Protein AF-A0A2R7R6V4-F1 (afdb_monomer_lite)

Structure (mmCIF, N/CA/C/O backbone):
data_AF-A0A2R7R6V4-F1
#
_entry.id   AF-A0A2R7R6V4-F1
#
loop_
_atom_site.group_PDB
_atom_site.id
_atom_site.type_symbol
_atom_site.label_atom_id
_atom_site.label_alt_id
_atom_site.label_comp_id
_atom_site.label_asym_id
_atom_site.label_entity_id
_atom_site.label_seq_id
_atom_site.pdbx_PDB_ins_code
_atom_site.Cartn_x
_atom_site.Cartn_y
_atom_site.Cartn_z
_atom_site.occupancy
_atom_site.B_iso_or_equiv
_atom_site.auth_seq_id
_atom_site.auth_comp_id
_atom_site.auth_asym_id
_atom_site.auth_atom_id
_atom_site.pdbx_PDB_model_num
ATOM 1 N N . LYS A 1 1 ? 6.256 -15.154 12.087 1.00 54.09 1 LYS A N 1
ATOM 2 C CA . LYS A 1 1 ? 6.078 -13.708 12.370 1.00 54.09 1 LYS A CA 1
ATOM 3 C C . LYS A 1 1 ? 5.842 -13.006 11.040 1.00 54.09 1 LYS A C 1
ATOM 5 O O . LYS A 1 1 ? 6.633 -13.233 10.137 1.00 54.09 1 LYS A O 1
ATOM 10 N N . LEU A 1 2 ? 4.760 -12.242 10.893 1.00 56.16 2 LEU A N 1
ATOM 11 C CA . LEU A 1 2 ? 4.493 -11.447 9.689 1.00 56.16 2 LEU A CA 1
ATOM 12 C C . LEU A 1 2 ? 5.374 -10.187 9.729 1.00 56.16 2 LEU A C 1
ATOM 14 O O . LEU A 1 2 ? 4.954 -9.175 10.285 1.00 56.16 2 LEU A O 1
ATOM 18 N N . SER A 1 3 ? 6.611 -10.257 9.234 1.00 70.62 3 SER A N 1
ATOM 19 C CA . SER A 1 3 ? 7.471 -9.070 9.148 1.00 70.62 3 SER A CA 1
ATOM 20 C C . SER A 1 3 ? 6.918 -8.109 8.093 1.00 70.62 3 SER A C 1
ATOM 22 O O . SER A 1 3 ? 6.752 -8.517 6.943 1.00 70.62 3 SER A O 1
ATOM 24 N N . GLY A 1 4 ? 6.647 -6.856 8.464 1.00 75.31 4 GLY A N 1
ATOM 25 C CA . GLY A 1 4 ? 6.114 -5.844 7.542 1.00 75.31 4 GLY A CA 1
ATOM 26 C C . GLY A 1 4 ? 4.627 -6.018 7.224 1.00 75.31 4 GLY A C 1
ATOM 27 O O . GLY A 1 4 ? 4.194 -5.742 6.105 1.00 75.31 4 GLY A O 1
ATOM 28 N N . ALA A 1 5 ? 3.848 -6.511 8.190 1.00 89.81 5 ALA A N 1
ATOM 29 C CA . ALA A 1 5 ? 2.404 -6.643 8.044 1.00 89.81 5 ALA A CA 1
ATOM 30 C C . ALA A 1 5 ? 1.743 -5.267 7.858 1.00 89.81 5 ALA A C 1
ATOM 32 O O . ALA A 1 5 ? 2.163 -4.273 8.453 1.00 89.81 5 ALA A O 1
ATOM 33 N N . ARG A 1 6 ? 0.674 -5.216 7.062 1.00 93.94 6 ARG A N 1
ATOM 34 C CA . ARG A 1 6 ? -0.148 -4.018 6.865 1.00 93.94 6 ARG A CA 1
ATOM 35 C C . ARG A 1 6 ? -1.608 -4.371 7.107 1.00 93.94 6 ARG A C 1
ATOM 37 O O . ARG A 1 6 ? -2.076 -5.385 6.597 1.00 93.94 6 ARG A O 1
ATOM 44 N N . ILE A 1 7 ? -2.316 -3.543 7.870 1.00 95.56 7 ILE A N 1
ATOM 45 C CA . ILE A 1 7 ? -3.763 -3.654 8.071 1.00 95.56 7 ILE A CA 1
ATOM 46 C C . ILE A 1 7 ? -4.427 -2.394 7.535 1.00 95.56 7 ILE A C 1
ATOM 48 O O . ILE A 1 7 ? -4.149 -1.285 7.993 1.00 95.56 7 ILE A O 1
ATOM 52 N N . ARG A 1 8 ? -5.351 -2.581 6.593 1.00 96.81 8 ARG A N 1
ATOM 53 C CA . ARG A 1 8 ? -6.348 -1.572 6.252 1.00 96.81 8 ARG A CA 1
ATOM 54 C C . ARG A 1 8 ? -7.541 -1.745 7.189 1.00 96.81 8 ARG A C 1
ATOM 56 O O . ARG A 1 8 ? -8.274 -2.721 7.069 1.00 96.81 8 ARG A O 1
ATOM 63 N N . LEU A 1 9 ? -7.711 -0.824 8.135 1.00 97.06 9 LEU A N 1
ATOM 64 C CA . LEU A 1 9 ? -8.806 -0.865 9.104 1.00 97.06 9 LEU A CA 1
ATOM 65 C C . LEU A 1 9 ? -10.049 -0.183 8.516 1.00 97.06 9 LEU A C 1
ATOM 67 O O . LEU A 1 9 ? -9.996 1.002 8.195 1.00 97.06 9 LEU A O 1
ATOM 71 N N . ILE A 1 10 ? -11.149 -0.926 8.370 1.00 96.62 10 ILE A N 1
ATOM 72 C CA . ILE A 1 10 ? -12.428 -0.420 7.850 1.00 96.62 10 ILE A CA 1
ATOM 73 C C . ILE A 1 10 ? -13.421 -0.331 9.006 1.00 96.62 10 ILE A C 1
ATOM 75 O O . ILE A 1 10 ? -13.874 -1.353 9.521 1.00 96.62 10 ILE A O 1
ATOM 79 N N . GLY A 1 11 ? -13.757 0.897 9.406 1.00 92.19 11 GLY A N 1
ATOM 80 C CA . GLY A 1 11 ? -14.493 1.131 10.648 1.00 92.19 11 GLY A CA 1
ATOM 81 C C . GLY A 1 11 ? -13.692 0.714 11.891 1.00 92.19 11 GLY A C 1
ATOM 82 O O . GLY A 1 11 ? -12.599 0.166 11.793 1.00 92.19 11 GLY A O 1
ATOM 83 N N . GLY A 1 12 ? -14.232 0.981 13.079 1.00 94.25 12 GLY A N 1
ATOM 84 C CA . GLY A 1 12 ? -13.561 0.672 14.347 1.00 94.25 12 GLY A CA 1
ATOM 85 C C . GLY A 1 12 ? -12.545 1.728 14.798 1.00 94.25 12 GLY A C 1
ATOM 86 O O . GLY A 1 12 ? -12.443 2.806 14.215 1.00 94.25 12 GLY A O 1
ATOM 87 N N . ASP A 1 13 ? -11.828 1.415 15.879 1.00 96.19 13 ASP A N 1
ATOM 88 C CA . ASP A 1 13 ? -10.879 2.313 16.545 1.00 96.19 13 ASP A CA 1
ATOM 89 C C . ASP A 1 13 ? -9.432 1.841 16.345 1.00 96.19 13 ASP A C 1
ATOM 91 O O . ASP A 1 13 ? -9.078 0.693 16.630 1.00 96.19 13 ASP A O 1
ATOM 95 N N . ALA A 1 14 ? -8.586 2.750 15.860 1.00 95.62 14 ALA A N 1
ATOM 96 C CA . ALA A 1 14 ? -7.169 2.492 15.643 1.00 95.62 14 ALA A CA 1
ATOM 97 C C . ALA A 1 14 ? -6.418 2.233 16.959 1.00 95.62 14 ALA A C 1
ATOM 99 O O . ALA A 1 14 ? -5.470 1.449 16.962 1.00 95.62 14 ALA A O 1
ATOM 100 N N . THR A 1 15 ? -6.851 2.850 18.063 1.00 95.88 15 THR A N 1
ATOM 101 C CA . THR A 1 15 ? -6.225 2.682 19.384 1.00 95.88 15 THR A CA 1
ATOM 102 C C . THR A 1 15 ? -6.474 1.275 19.910 1.00 95.88 15 THR A C 1
ATOM 104 O O . THR A 1 15 ? -5.522 0.556 20.205 1.00 95.88 15 THR A O 1
ATOM 107 N N . ALA A 1 16 ? -7.733 0.827 19.900 1.00 97.06 16 ALA A N 1
ATOM 108 C CA . ALA A 1 16 ? -8.094 -0.541 20.262 1.00 97.06 16 ALA A CA 1
ATOM 109 C C . ALA A 1 16 ? -7.361 -1.601 19.414 1.00 97.06 16 ALA A C 1
ATOM 111 O O . ALA A 1 16 ? -6.922 -2.624 19.938 1.00 97.06 16 ALA A O 1
ATOM 112 N N . LEU A 1 17 ? -7.180 -1.366 18.106 1.00 95.88 17 LEU A N 1
ATOM 113 C CA . LEU A 1 17 ? -6.398 -2.271 17.252 1.00 95.88 17 LEU A CA 1
ATOM 114 C C . LEU A 1 17 ? -4.906 -2.286 17.630 1.00 95.88 17 LEU A C 1
ATOM 116 O O . LEU A 1 17 ? -4.275 -3.347 17.618 1.00 95.88 17 LEU A O 1
ATOM 120 N N . ALA A 1 18 ? -4.328 -1.128 17.952 1.00 94.62 18 ALA A N 1
ATOM 121 C CA . ALA A 1 18 ? -2.938 -1.037 18.387 1.00 94.62 18 ALA A CA 1
ATOM 122 C C . ALA A 1 18 ? -2.716 -1.806 19.700 1.00 94.62 18 ALA A C 1
ATOM 124 O O . ALA A 1 18 ? -1.763 -2.576 19.801 1.00 94.62 18 ALA A O 1
ATOM 125 N N . GLU A 1 19 ? -3.633 -1.689 20.662 1.00 96.00 19 GLU A N 1
ATOM 126 C CA . GLU A 1 19 ? -3.600 -2.457 21.914 1.00 96.00 19 GLU A CA 1
ATOM 127 C C . GLU A 1 19 ? -3.752 -3.964 21.665 1.00 96.00 19 GLU A C 1
ATOM 129 O O . GLU A 1 19 ? -2.962 -4.761 22.167 1.00 96.00 19 GLU A O 1
ATOM 134 N N . ALA A 1 20 ? -4.701 -4.367 20.813 1.00 95.62 20 ALA A N 1
ATOM 135 C CA . ALA A 1 20 ? -4.920 -5.773 20.459 1.00 95.62 20 ALA A CA 1
ATOM 136 C C . ALA A 1 20 ? -3.719 -6.420 19.743 1.00 95.62 20 ALA A C 1
ATOM 138 O O . ALA A 1 20 ? -3.602 -7.645 19.696 1.00 95.62 20 ALA A O 1
ATOM 139 N N . THR A 1 21 ? -2.831 -5.604 19.173 1.00 93.69 21 THR A N 1
ATOM 140 C CA . THR A 1 21 ? -1.601 -6.045 18.504 1.00 93.69 21 THR A CA 1
ATOM 141 C C . THR A 1 21 ? -0.345 -5.795 19.338 1.00 93.69 21 THR A C 1
ATOM 143 O O . THR A 1 21 ? 0.760 -5.905 18.803 1.00 93.69 21 THR A O 1
ATOM 146 N N . ASP A 1 22 ? -0.502 -5.504 20.635 1.00 94.44 22 ASP A N 1
ATOM 147 C CA . ASP A 1 22 ? 0.585 -5.245 21.590 1.00 94.44 22 ASP A CA 1
ATOM 148 C C . ASP A 1 22 ? 1.533 -4.121 21.126 1.00 94.44 22 ASP A C 1
ATOM 150 O O . ASP A 1 22 ? 2.749 -4.180 21.295 1.00 94.44 22 ASP A O 1
ATOM 154 N N . GLY A 1 23 ? 0.990 -3.112 20.433 1.00 92.56 23 GLY A N 1
ATOM 155 C CA . GLY A 1 23 ? 1.756 -1.966 19.941 1.00 92.56 23 GLY A CA 1
ATOM 156 C C . GLY A 1 23 ? 2.882 -2.323 18.962 1.00 92.56 23 GLY A C 1
ATOM 157 O O . GLY A 1 23 ? 3.865 -1.588 18.869 1.00 92.56 23 GLY A O 1
ATOM 158 N N . ARG A 1 24 ? 2.768 -3.451 18.247 1.00 91.38 24 ARG A N 1
ATOM 159 C CA . ARG A 1 24 ? 3.772 -3.962 17.299 1.00 91.38 24 ARG A CA 1
ATOM 160 C C . ARG A 1 24 ? 4.278 -2.879 16.322 1.00 91.38 24 ARG A C 1
ATOM 162 O O . ARG A 1 24 ? 3.532 -2.484 15.426 1.00 91.38 24 ARG A O 1
ATOM 169 N N . PRO A 1 25 ? 5.558 -2.458 16.395 1.00 90.25 25 PRO A N 1
ATOM 170 C CA . PRO A 1 25 ? 6.096 -1.416 15.514 1.00 90.25 25 PRO A CA 1
ATOM 171 C C . PRO A 1 25 ? 6.355 -1.900 14.077 1.00 90.25 25 PRO A C 1
ATOM 173 O O . PRO A 1 25 ? 6.591 -1.094 13.184 1.00 90.25 25 PRO A O 1
ATOM 176 N N . ASP A 1 26 ? 6.319 -3.215 13.834 1.00 91.75 26 ASP A N 1
ATOM 177 C CA . ASP A 1 26 ? 6.455 -3.840 12.512 1.00 91.75 26 ASP A CA 1
ATOM 178 C C . ASP A 1 26 ? 5.116 -3.970 11.757 1.00 91.75 26 ASP A C 1
ATOM 180 O O . ASP A 1 26 ? 5.066 -4.607 10.699 1.00 91.75 26 ASP A O 1
ATOM 184 N N . LEU A 1 27 ? 4.036 -3.405 12.310 1.00 92.19 27 LEU A N 1
ATOM 185 C CA . LEU A 1 27 ? 2.689 -3.403 11.750 1.00 92.19 27 LEU A CA 1
ATOM 186 C C . LEU A 1 27 ? 2.273 -1.981 11.356 1.00 92.19 27 LEU A C 1
ATOM 188 O O . LEU A 1 27 ? 2.079 -1.123 12.212 1.00 92.19 27 LEU A O 1
ATOM 192 N N . ALA A 1 28 ? 2.053 -1.746 10.065 1.00 94.31 28 ALA A N 1
ATOM 193 C CA . ALA A 1 28 ? 1.445 -0.497 9.612 1.00 94.31 28 ALA A CA 1
ATOM 194 C C . ALA A 1 28 ? -0.088 -0.585 9.690 1.00 94.31 28 ALA A C 1
ATOM 196 O O . ALA A 1 28 ? -0.688 -1.518 9.145 1.00 94.31 28 ALA A O 1
ATOM 197 N N . VAL A 1 29 ? -0.722 0.405 10.322 1.00 94.75 29 VAL A N 1
ATOM 198 C CA . VAL A 1 29 ? -2.185 0.526 10.422 1.00 94.75 29 VAL A CA 1
ATOM 199 C C . VAL A 1 29 ? -2.660 1.713 9.585 1.00 94.75 29 VAL A C 1
ATOM 201 O O . VAL A 1 29 ? -2.308 2.857 9.858 1.00 94.75 29 VAL A O 1
ATOM 204 N N . TYR A 1 30 ? -3.492 1.443 8.579 1.00 96.38 30 TYR A N 1
ATOM 205 C CA . TYR A 1 30 ? -4.138 2.452 7.739 1.00 96.38 30 TYR A CA 1
ATOM 206 C C . TYR A 1 30 ? -5.603 2.599 8.171 1.00 96.38 30 TYR A C 1
ATOM 208 O O . TYR A 1 30 ? -6.452 1.794 7.780 1.00 96.38 30 TYR A O 1
ATOM 216 N N . SER A 1 31 ? -5.894 3.610 8.994 1.00 96.69 31 SER A N 1
ATOM 217 C CA . SER A 1 31 ? -7.201 3.818 9.649 1.00 96.69 31 SER A CA 1
ATOM 218 C C . SER A 1 31 ? -7.994 5.027 9.141 1.00 96.69 31 SER A C 1
ATOM 220 O O . SER A 1 31 ? -9.070 5.321 9.655 1.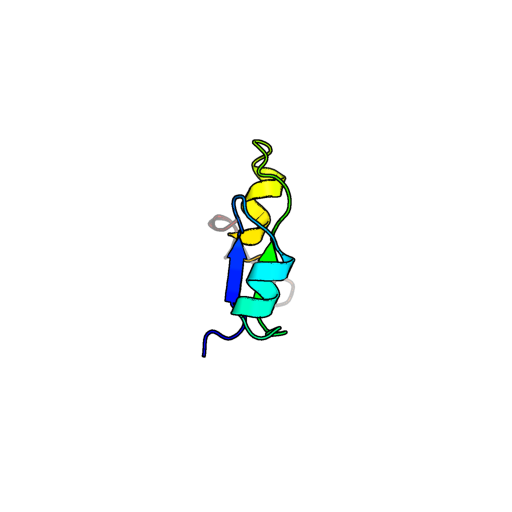00 96.69 31 SER A O 1
ATOM 222 N N . HIS A 1 32 ? -7.492 5.725 8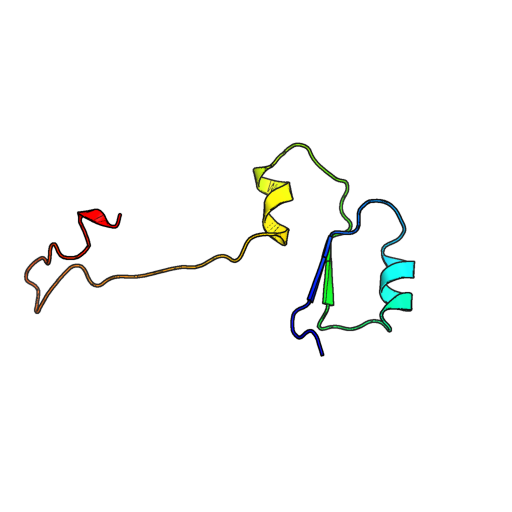.123 1.00 94.75 32 HIS A N 1
ATOM 223 C CA . HIS A 1 32 ? -8.196 6.843 7.494 1.00 94.75 32 HIS A CA 1
ATOM 224 C C . HIS A 1 32 ? -9.572 6.401 6.944 1.00 94.75 32 HIS 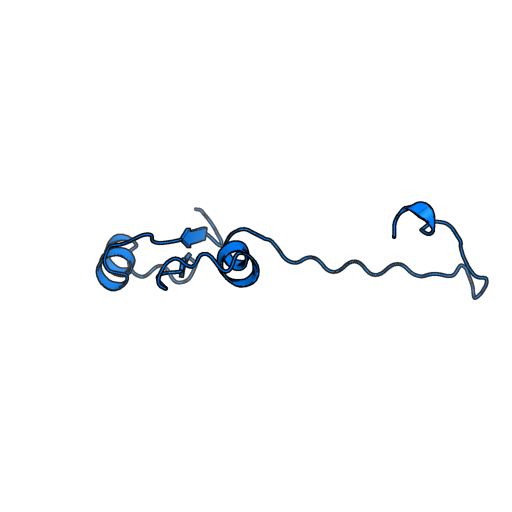A C 1
ATOM 226 O O . HIS A 1 32 ? -9.734 5.225 6.585 1.00 94.75 32 HIS A O 1
ATOM 232 N N . PRO A 1 33 ? -10.559 7.313 6.829 1.00 95.81 33 PRO A N 1
ATOM 233 C CA . PRO A 1 33 ? -11.844 7.004 6.203 1.00 95.81 33 PRO A CA 1
ATOM 234 C C . PRO A 1 33 ? -11.669 6.393 4.809 1.00 95.81 33 PRO A C 1
ATOM 236 O O . PRO A 1 33 ? -10.768 6.786 4.071 1.00 95.81 33 PRO A O 1
ATOM 239 N N . VAL A 1 34 ? -12.514 5.420 4.462 1.00 96.50 34 VAL A N 1
ATOM 240 C CA . VAL A 1 34 ? -12.535 4.837 3.110 1.00 96.50 34 VAL A CA 1
ATOM 241 C C . VAL A 1 34 ? -12.942 5.913 2.108 1.00 96.50 34 VAL A C 1
ATOM 243 O O . VAL A 1 34 ? -13.888 6.661 2.362 1.00 96.50 34 VAL A O 1
ATOM 246 N N . THR A 1 35 ? -12.241 5.981 0.977 1.00 96.25 35 THR A N 1
ATOM 247 C CA . THR A 1 35 ? -12.545 6.921 -0.105 1.00 96.25 35 THR A CA 1
ATOM 248 C C . THR A 1 35 ? -12.761 6.217 -1.443 1.00 96.25 35 THR A C 1
ATOM 250 O O . THR A 1 35 ? -12.110 5.223 -1.755 1.00 96.25 35 THR A O 1
ATOM 253 N N . GLU A 1 36 ? -13.655 6.765 -2.269 1.00 97.75 36 GLU A N 1
ATOM 254 C CA . GLU A 1 36 ? -13.846 6.338 -3.663 1.00 97.75 36 GLU A CA 1
ATOM 255 C C . GLU A 1 36 ? -12.701 6.806 -4.580 1.00 97.75 36 GLU A C 1
ATOM 257 O O . GLU A 1 36 ? -12.581 6.359 -5.721 1.00 97.75 36 GLU A O 1
ATOM 262 N N . ALA A 1 37 ? -11.826 7.693 -4.089 1.00 98.00 37 ALA A N 1
ATOM 263 C CA . ALA A 1 37 ? -10.633 8.129 -4.801 1.00 98.00 37 ALA A CA 1
ATOM 264 C C . ALA A 1 37 ? -9.601 6.989 -4.870 1.00 98.00 37 ALA A C 1
ATOM 266 O O . ALA A 1 37 ? -8.659 6.928 -4.077 1.00 98.00 37 ALA A O 1
ATOM 267 N N . GLY A 1 38 ? -9.763 6.098 -5.853 1.00 96.38 38 GLY A N 1
ATOM 268 C CA . GLY A 1 38 ? -8.962 4.879 -5.993 1.00 96.38 38 GLY A CA 1
ATOM 269 C C . GLY A 1 38 ? -7.449 5.112 -6.016 1.00 96.38 38 GLY A C 1
ATOM 270 O O . GLY A 1 38 ? -6.706 4.296 -5.485 1.00 96.38 38 GLY A O 1
ATOM 271 N N . HIS A 1 39 ? -6.977 6.249 -6.537 1.00 96.06 39 HIS A N 1
ATOM 272 C CA . HIS A 1 39 ? -5.547 6.584 -6.525 1.00 96.06 39 HIS A CA 1
ATOM 273 C C . HIS A 1 39 ? -4.976 6.670 -5.096 1.00 96.06 39 HIS A C 1
ATOM 275 O O . HIS A 1 39 ? -3.850 6.250 -4.857 1.00 96.06 39 HIS A O 1
ATOM 281 N N . VAL A 1 40 ? -5.758 7.164 -4.133 1.00 95.69 40 VAL A N 1
ATOM 282 C CA . VAL A 1 40 ? -5.350 7.232 -2.722 1.00 95.69 40 VAL A CA 1
ATOM 283 C C . VAL A 1 40 ? -5.603 5.895 -2.026 1.00 95.69 40 VAL A C 1
ATOM 285 O O . VAL A 1 40 ? -4.733 5.393 -1.316 1.00 95.69 40 VAL A O 1
ATOM 288 N N . GLU A 1 41 ? -6.773 5.291 -2.250 1.00 97.00 41 GLU A N 1
ATOM 289 C CA . GLU A 1 41 ? -7.192 4.077 -1.536 1.00 97.00 41 GLU A CA 1
ATOM 290 C C . GLU A 1 41 ? -6.378 2.831 -1.934 1.00 97.00 41 GLU A C 1
ATOM 292 O O . GLU A 1 41 ? -6.254 1.908 -1.135 1.00 97.00 41 GLU A O 1
ATOM 297 N N . LEU A 1 42 ? -5.773 2.793 -3.130 1.00 96.94 42 LEU A N 1
ATOM 298 C CA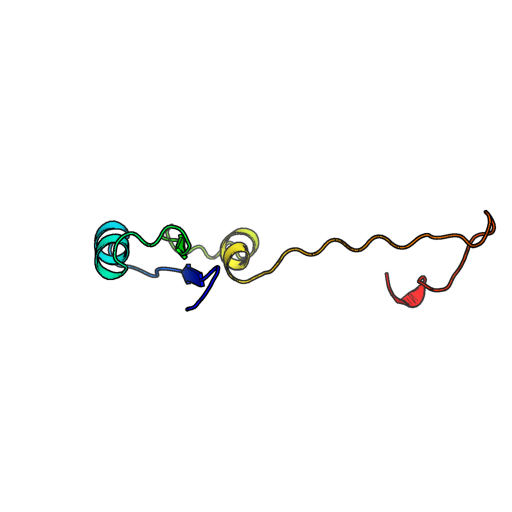 . LEU A 1 42 ? -4.948 1.664 -3.586 1.00 96.94 42 LEU A CA 1
ATOM 299 C C . LEU A 1 42 ? -3.553 1.603 -2.948 1.00 96.94 42 LEU A C 1
ATOM 301 O O . LEU A 1 42 ? -2.956 0.526 -2.917 1.00 96.94 42 LEU A O 1
ATOM 305 N N . LEU A 1 43 ? -3.020 2.712 -2.421 1.00 94.75 43 LEU A N 1
ATOM 306 C CA . LEU A 1 43 ? -1.639 2.780 -1.916 1.00 94.75 43 LEU A CA 1
ATOM 307 C C . LEU A 1 43 ? -1.282 1.713 -0.858 1.00 94.75 43 LEU A C 1
ATOM 309 O O . LEU A 1 43 ? -0.182 1.168 -0.931 1.00 94.75 43 LEU A O 1
ATOM 313 N N . PRO A 1 44 ? -2.160 1.335 0.095 1.00 94.88 44 PRO A N 1
ATOM 314 C CA . PRO A 1 44 ? -1.861 0.277 1.067 1.00 94.88 44 PRO A CA 1
ATOM 315 C C . PRO A 1 44 ? -1.743 -1.133 0.457 1.00 94.88 44 PRO A C 1
ATOM 317 O O . PRO A 1 44 ? -1.197 -2.041 1.096 1.00 94.88 44 PRO A O 1
ATOM 320 N N . PHE A 1 45 ? -2.272 -1.326 -0.756 1.00 94.88 45 PHE A N 1
ATOM 321 C CA . PHE A 1 45 ? -2.425 -2.625 -1.419 1.00 94.88 45 PHE A CA 1
ATOM 322 C C . PHE A 1 45 ? -1.387 -2.885 -2.509 1.00 94.88 45 PHE A C 1
ATOM 324 O O . PHE A 1 45 ? -1.288 -4.009 -2.999 1.00 94.88 45 PHE A O 1
ATOM 331 N N . LEU A 1 46 ? -0.607 -1.873 -2.878 1.00 94.75 46 LEU A N 1
ATOM 332 C CA . LEU A 1 46 ? 0.437 -1.982 -3.885 1.00 94.75 46 LEU A CA 1
ATOM 333 C C . LEU A 1 46 ? 1.819 -1.995 -3.231 1.00 94.75 46 LEU A C 1
ATOM 335 O O . LEU A 1 46 ? 2.024 -1.536 -2.105 1.00 94.75 46 LEU A O 1
ATOM 339 N N . HIS A 1 47 ? 2.786 -2.536 -3.961 1.00 93.75 47 HIS A N 1
ATOM 340 C CA . HIS A 1 47 ? 4.200 -2.372 -3.662 1.00 93.75 47 HIS A CA 1
ATOM 341 C C . HIS A 1 47 ? 4.820 -1.578 -4.799 1.00 93.75 47 HIS A C 1
ATOM 343 O O . HIS A 1 47 ? 4.781 -2.007 -5.949 1.00 93.75 47 HIS A O 1
ATOM 349 N N . GLU A 1 48 ? 5.371 -0.415 -4.475 1.00 95.38 48 GLU A N 1
ATOM 350 C CA . GLU A 1 48 ? 6.111 0.377 -5.447 1.00 95.38 48 GLU A CA 1
ATOM 351 C C . GLU A 1 48 ? 7.389 -0.360 -5.869 1.00 95.38 48 GLU A C 1
ATOM 353 O O . GLU A 1 48 ? 8.081 -0.963 -5.043 1.00 95.38 48 GLU A O 1
ATOM 358 N N . GLN A 1 49 ? 7.702 -0.303 -7.163 1.00 96.81 49 GLN A N 1
ATOM 359 C CA . GLN A 1 49 ? 8.913 -0.879 -7.726 1.00 96.81 49 GLN A CA 1
ATOM 360 C C . GLN A 1 49 ? 9.480 0.047 -8.800 1.00 96.81 49 GLN A C 1
A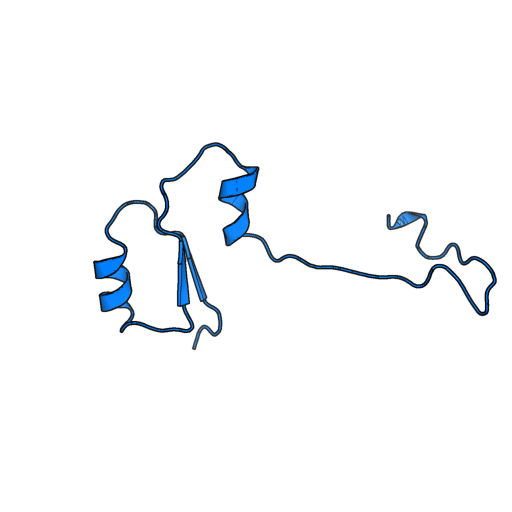TOM 362 O O . GLN A 1 49 ? 8.782 0.433 -9.735 1.00 96.81 49 GLN A O 1
ATOM 367 N N . ALA A 1 50 ? 10.771 0.353 -8.687 1.00 96.31 50 ALA A N 1
ATOM 368 C CA . ALA A 1 50 ? 11.524 1.063 -9.710 1.00 96.31 50 ALA A CA 1
ATOM 369 C C . ALA A 1 50 ? 12.490 0.095 -10.402 1.00 96.31 50 ALA A C 1
ATOM 371 O O . ALA A 1 50 ? 13.227 -0.641 -9.742 1.00 96.31 50 ALA A O 1
ATOM 372 N N . ILE A 1 51 ? 12.493 0.106 -11.735 1.00 92.62 51 ILE A N 1
ATOM 373 C CA . ILE A 1 51 ? 13.386 -0.701 -12.570 1.00 92.62 51 ILE A CA 1
ATOM 374 C C . ILE A 1 51 ? 14.129 0.253 -13.503 1.00 92.62 51 ILE A C 1
ATOM 376 O O . ILE A 1 51 ? 13.507 1.025 -14.226 1.00 92.62 51 ILE A O 1
ATOM 380 N N . SER A 1 52 ? 15.461 0.199 -13.484 1.00 93.00 52 SER A N 1
ATOM 381 C CA . SER A 1 52 ? 16.316 0.963 -14.394 1.00 93.00 52 SER A CA 1
ATOM 382 C C . SER A 1 52 ? 17.080 0.005 -15.298 1.00 93.00 52 SER A C 1
ATOM 384 O O . SER A 1 52 ? 17.709 -0.939 -14.819 1.00 93.00 52 SER A O 1
ATOM 386 N N . ILE A 1 53 ? 17.006 0.243 -16.607 1.00 91.94 53 ILE A N 1
ATOM 387 C CA . ILE A 1 53 ? 17.634 -0.583 -17.638 1.00 91.94 53 ILE A CA 1
ATOM 388 C C . ILE A 1 53 ? 18.637 0.287 -18.389 1.00 91.94 53 ILE A C 1
ATOM 390 O O . ILE A 1 53 ? 18.298 1.351 -18.906 1.00 91.94 53 ILE A O 1
ATOM 394 N N . THR A 1 54 ? 19.890 -0.159 -18.467 1.00 93.06 54 THR A N 1
ATOM 395 C CA . THR A 1 54 ? 20.902 0.531 -19.270 1.00 93.06 54 THR A CA 1
ATOM 396 C C . THR A 1 54 ? 20.562 0.404 -20.757 1.00 93.06 54 THR A C 1
ATOM 398 O O . THR A 1 54 ? 20.649 -0.681 -21.326 1.00 93.06 54 THR A O 1
ATOM 401 N N . ALA A 1 55 ? 20.233 1.526 -21.402 1.00 93.69 55 ALA A N 1
ATOM 402 C CA . ALA A 1 55 ? 19.807 1.585 -22.807 1.00 93.69 55 ALA A CA 1
ATOM 403 C C . ALA A 1 55 ? 20.961 1.499 -23.830 1.00 93.69 55 ALA A C 1
ATOM 405 O O . ALA A 1 55 ? 20.827 1.915 -24.980 1.00 93.69 55 ALA A O 1
ATOM 406 N N . HIS A 1 56 ? 22.132 1.007 -23.421 1.00 94.12 56 HIS A N 1
ATOM 407 C CA . HIS A 1 56 ? 23.297 0.913 -24.293 1.00 94.12 56 HIS A CA 1
ATOM 408 C C . HIS A 1 56 ? 24.166 -0.299 -23.974 1.00 94.12 56 HIS A C 1
ATOM 410 O O . HIS A 1 56 ? 24.216 -0.795 -22.849 1.00 94.12 56 HIS A O 1
ATOM 416 N N . ARG A 1 57 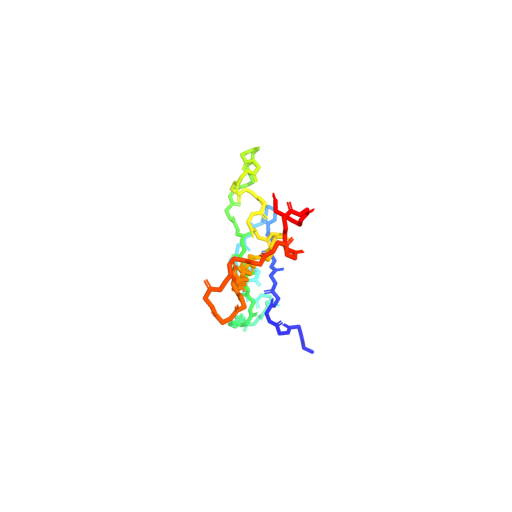? 24.925 -0.731 -24.978 1.00 93.56 57 ARG A N 1
ATOM 417 C CA . ARG A 1 57 ? 26.026 -1.678 -24.839 1.00 93.56 57 ARG A CA 1
ATOM 418 C C . ARG A 1 57 ? 27.295 -0.988 -25.319 1.00 93.56 57 ARG A C 1
ATOM 420 O O . ARG A 1 57 ? 27.420 -0.682 -26.499 1.00 93.56 57 ARG A O 1
ATOM 427 N N . PHE A 1 58 ? 28.212 -0.702 -24.395 1.00 94.56 58 PHE A N 1
ATOM 428 C CA . PHE A 1 58 ? 29.455 0.032 -24.685 1.00 94.56 58 PHE A CA 1
ATOM 429 C C . PHE A 1 58 ? 29.224 1.355 -25.448 1.00 94.56 58 PHE A C 1
ATOM 431 O O . PHE A 1 58 ? 29.910 1.653 -26.419 1.00 94.56 58 PHE A O 1
ATOM 438 N N . GLY A 1 59 ? 28.211 2.130 -25.052 1.00 94.94 59 GLY A N 1
ATOM 439 C CA . GLY A 1 59 ? 27.855 3.409 -25.682 1.00 94.94 59 GLY A CA 1
ATOM 440 C C . GLY A 1 59 ? 27.027 3.307 -26.969 1.00 94.94 59 GLY A C 1
ATOM 441 O O . GLY A 1 59 ? 26.468 4.310 -27.398 1.00 94.94 59 GLY A O 1
ATOM 442 N N . THR A 1 60 ? 26.876 2.116 -27.555 1.00 95.88 60 THR A N 1
ATOM 443 C CA . THR A 1 60 ? 25.961 1.908 -28.689 1.00 95.88 60 THR A CA 1
ATOM 444 C C . THR A 1 60 ? 24.544 1.686 -28.155 1.00 95.88 60 THR A C 1
ATOM 446 O O . THR A 1 60 ? 24.391 0.826 -27.280 1.00 95.88 60 THR A O 1
ATOM 449 N N . PRO A 1 61 ? 23.516 2.417 -28.634 1.00 94.81 61 PRO A N 1
ATOM 450 C CA . PRO A 1 61 ? 22.128 2.180 -28.245 1.00 94.81 61 PRO A CA 1
ATOM 451 C C . PRO A 1 61 ? 21.743 0.703 -28.371 1.00 94.81 61 PRO A C 1
ATOM 453 O O . PRO A 1 61 ? 22.131 0.027 -29.325 1.00 94.81 61 PRO A O 1
ATOM 456 N N . ASN A 1 62 ? 21.026 0.191 -27.374 1.00 91.75 62 ASN A N 1
ATOM 457 C CA . ASN A 1 62 ? 20.610 -1.204 -27.310 1.00 91.75 62 ASN A CA 1
ATOM 458 C C . ASN A 1 62 ? 19.083 -1.290 -27.214 1.00 91.75 62 ASN A C 1
ATOM 460 O O . ASN A 1 62 ? 18.500 -0.755 -26.278 1.00 91.75 62 ASN A O 1
ATOM 464 N N . HIS A 1 63 ? 18.479 -2.017 -28.155 1.00 91.06 63 HIS A N 1
ATOM 465 C CA . HIS A 1 63 ? 17.032 -2.114 -28.375 1.00 91.06 63 HIS A CA 1
ATOM 466 C C . HIS A 1 63 ? 16.350 -3.274 -27.623 1.00 91.06 63 HIS A C 1
ATOM 468 O O . HIS A 1 63 ? 15.220 -3.649 -27.924 1.00 91.06 63 HIS A O 1
ATOM 474 N N . LEU A 1 64 ? 17.037 -3.898 -26.659 1.00 88.81 64 LEU A N 1
ATOM 475 C CA . LEU A 1 64 ? 16.523 -5.067 -25.934 1.00 88.81 64 LEU A CA 1
ATOM 476 C C . LEU A 1 64 ? 15.206 -4.790 -25.181 1.00 88.81 64 LEU A C 1
ATOM 478 O O . LEU A 1 64 ? 14.397 -5.700 -25.020 1.00 88.81 64 LEU A O 1
ATOM 482 N N . SER A 1 65 ? 15.001 -3.562 -24.699 1.00 89.06 65 SER A N 1
ATOM 483 C CA . SER A 1 65 ? 13.840 -3.179 -23.886 1.00 89.06 65 SER A CA 1
ATOM 484 C C . SER A 1 65 ? 12.704 -2.515 -24.663 1.00 89.06 65 SER A C 1
ATOM 486 O O . SER A 1 65 ? 11.692 -2.192 -24.054 1.00 89.06 65 SER A O 1
ATOM 488 N N . ASP A 1 66 ? 12.833 -2.325 -25.976 1.00 90.06 66 ASP A N 1
ATOM 489 C CA . ASP A 1 66 ? 11.909 -1.494 -26.768 1.00 90.06 66 ASP A CA 1
ATOM 490 C C . ASP A 1 66 ? 10.459 -2.003 -26.780 1.00 90.06 66 ASP A C 1
ATOM 492 O O . ASP A 1 66 ? 9.540 -1.233 -27.018 1.00 90.06 66 ASP A O 1
ATOM 496 N N . ALA A 1 67 ? 10.245 -3.299 -26.539 1.00 88.00 67 ALA A N 1
ATOM 497 C CA . ALA A 1 67 ? 8.914 -3.905 -26.460 1.00 88.00 67 ALA A CA 1
ATOM 498 C C . ALA A 1 67 ? 8.432 -4.153 -25.015 1.00 88.00 67 ALA A C 1
ATOM 500 O O . ALA A 1 67 ? 7.368 -4.739 -24.818 1.00 88.00 67 ALA A O 1
ATOM 501 N N . LEU A 1 68 ? 9.234 -3.783 -24.010 1.00 83.06 68 LEU A N 1
ATOM 502 C CA . LEU A 1 68 ? 8.933 -3.965 -22.584 1.00 83.06 68 LEU A CA 1
ATOM 503 C C . LEU A 1 68 ? 8.411 -2.683 -21.915 1.00 83.06 68 LEU A C 1
ATOM 505 O O . LEU A 1 68 ? 7.829 -2.778 -20.835 1.00 83.06 68 LEU A O 1
ATOM 509 N N . ILE A 1 69 ? 8.647 -1.518 -22.526 1.00 69.19 69 ILE A N 1
ATOM 510 C CA . ILE A 1 69 ? 8.278 -0.174 -22.050 1.00 69.19 69 ILE A CA 1
ATOM 511 C C . ILE A 1 69 ? 7.441 0.494 -23.139 1.00 69.19 69 ILE A C 1
ATOM 513 O O . ILE A 1 69 ? 6.420 1.124 -22.788 1.00 69.19 69 ILE A O 1
#

Secondary structure (DSSP, 8-state):
--TTEEEE--SS-HHHHHHHTTT-TTEEEE-SPP-S-HHHHTGGG----------EETTEE--TTTTT-

pLDDT: mean 92.08, std 8.3, range [54.09, 98.0]

Sequence (69 aa):
KLSGARIRLIGGDATALAEATDGRPDLAVYSHPVTEAGHVELLPFLHEQAISITAHRFGTPNHLSDALI

Radius of gyration: 20.18 Å; chains: 1; bounding box: 44×22×51 Å

Foldseek 3Di:
DPQQAEDEDADDDPVVVCVVVVVDPRYHYNDDYDDPPCVVNCVSVDDDDDDDDDQDDVPHGDCPCVVVD